Protein AF-A0A853JF25-F1 (afdb_monomer_lite)

Organism: NCBI:txid2752307

pLDDT: mean 80.76, std 16.07, range [39.69, 97.69]

Foldseek 3Di:
DDDPDPDDPVNPDDPQEDEDEDEPVQVVDPVSVLVVQLVVVVVVPHSPDPDDHHYHYDHDWDWDQDPVRDTDGDDPPPDD

Radius of gyration: 18.5 Å; chains: 1; bounding box: 38×52×40 Å

Sequence (80 aa):
MKSTTAMNAASLRSPHAVTVSVPASVANDLGKMNEVTKSILGRLGCEGCHSGFDIRYLIERDFRVNPDLRIEGFSPHVGF

Secondary structure (DSSP, 8-state):
----PPPPGGGGS-TTEEEEEE-HHHHT-HHHHHHHHHHHHHHHT-TT---S-EEEEEE--PEEEPTT--EEE-------

Structure (mmCIF, N/CA/C/O backbone):
data_AF-A0A853JF25-F1
#
_entry.id   AF-A0A853JF25-F1
#
loop_
_atom_site.group_PDB
_atom_site.id
_atom_site.type_symbol
_atom_site.label_atom_id
_atom_site.label_alt_id
_atom_site.label_comp_id
_atom_site.label_asym_id
_atom_site.label_entity_id
_atom_site.label_seq_id
_atom_site.pdbx_PDB_ins_code
_atom_site.Cartn_x
_atom_site.Cartn_y
_atom_site.Cartn_z
_atom_site.occupancy
_atom_site.B_iso_or_equiv
_atom_site.auth_seq_id
_atom_site.auth_comp_id
_atom_site.auth_asym_id
_atom_site.auth_atom_id
_atom_site.pdbx_PDB_model_num
ATOM 1 N N . MET A 1 1 ? -17.462 40.131 9.231 1.00 39.69 1 MET A N 1
ATOM 2 C CA . MET A 1 1 ? -16.912 39.622 7.954 1.00 39.69 1 MET A CA 1
ATOM 3 C C . MET A 1 1 ? -16.057 38.405 8.287 1.00 39.69 1 MET A C 1
ATOM 5 O O . MET A 1 1 ? -15.109 38.555 9.044 1.00 39.69 1 MET A O 1
ATOM 9 N N . LYS A 1 2 ? -16.462 37.192 7.881 1.00 41.91 2 LYS A N 1
ATOM 10 C CA . LYS A 1 2 ? -15.715 35.958 8.190 1.00 41.91 2 LYS A CA 1
ATOM 11 C C . LYS A 1 2 ? -14.525 35.864 7.233 1.00 41.91 2 LYS A C 1
ATOM 13 O O . LYS A 1 2 ? -14.721 35.927 6.026 1.00 41.91 2 LYS A O 1
ATOM 18 N N . SER A 1 3 ? -13.323 35.785 7.796 1.00 47.94 3 SER A N 1
ATOM 19 C CA . SER A 1 3 ? -12.060 35.687 7.065 1.00 47.94 3 SER A CA 1
ATOM 20 C C . SER A 1 3 ? -12.022 34.394 6.250 1.00 47.94 3 SER A C 1
ATOM 22 O O . SER A 1 3 ? -12.043 33.300 6.817 1.00 47.94 3 SER A O 1
ATOM 24 N N . THR A 1 4 ? -11.985 34.520 4.926 1.00 53.44 4 THR A N 1
ATOM 25 C CA . THR A 1 4 ? -11.739 33.414 3.997 1.00 53.44 4 THR A CA 1
ATOM 26 C C . THR A 1 4 ? -10.247 33.097 4.019 1.00 53.44 4 THR A C 1
ATOM 28 O O . THR A 1 4 ? -9.477 33.614 3.215 1.00 53.44 4 THR A O 1
ATOM 31 N N . THR A 1 5 ? -9.816 32.273 4.972 1.00 62.50 5 THR A N 1
ATOM 32 C CA . THR A 1 5 ? -8.467 31.698 4.953 1.00 62.50 5 THR A CA 1
ATOM 33 C C . THR A 1 5 ? -8.444 30.567 3.928 1.00 62.50 5 THR A C 1
ATOM 35 O O . THR A 1 5 ? -9.166 29.582 4.075 1.00 62.50 5 THR A O 1
ATOM 38 N N . ALA A 1 6 ? -7.628 30.707 2.883 1.00 63.06 6 ALA A N 1
ATOM 39 C CA . ALA A 1 6 ? -7.381 29.641 1.920 1.00 63.06 6 ALA A CA 1
ATOM 40 C C . ALA A 1 6 ? -6.825 28.402 2.646 1.00 63.06 6 ALA A C 1
ATOM 42 O O . ALA A 1 6 ? -5.790 28.481 3.312 1.00 63.06 6 ALA A O 1
ATOM 43 N N . MET A 1 7 ? -7.520 27.265 2.541 1.00 58.62 7 MET A N 1
ATOM 44 C CA . MET A 1 7 ? -7.025 25.988 3.056 1.00 58.62 7 MET A CA 1
ATOM 45 C C . MET A 1 7 ? -5.741 25.617 2.310 1.00 58.62 7 MET A C 1
ATOM 47 O O . MET A 1 7 ? -5.736 25.446 1.093 1.00 58.62 7 MET A O 1
ATOM 51 N N . ASN A 1 8 ? -4.636 25.528 3.043 1.00 64.94 8 ASN A N 1
ATOM 52 C CA . ASN A 1 8 ? -3.347 25.125 2.498 1.00 64.94 8 ASN A CA 1
ATOM 53 C C . ASN A 1 8 ? -3.401 23.622 2.154 1.00 64.94 8 ASN A C 1
ATOM 55 O O . ASN A 1 8 ? -3.899 22.840 2.958 1.00 64.94 8 ASN A O 1
ATOM 59 N N . ALA A 1 9 ? -2.894 23.188 0.995 1.00 59.34 9 ALA A N 1
ATOM 60 C CA . ALA A 1 9 ? -3.011 21.799 0.517 1.00 59.34 9 ALA A CA 1
ATOM 61 C C . ALA A 1 9 ? -2.385 20.752 1.468 1.00 59.34 9 ALA A C 1
ATOM 63 O O . ALA A 1 9 ? -2.762 19.580 1.450 1.00 59.34 9 ALA A O 1
ATOM 64 N N . ALA A 1 10 ? -1.473 21.174 2.349 1.00 59.03 10 ALA A N 1
ATOM 65 C CA . ALA A 1 10 ? -0.946 20.348 3.436 1.00 59.03 10 ALA A CA 1
ATOM 66 C C . ALA A 1 10 ? -1.996 20.011 4.522 1.00 59.03 10 ALA A C 1
ATOM 68 O O . ALA A 1 10 ? -1.873 18.989 5.189 1.00 59.03 10 ALA A O 1
ATOM 69 N N . SER A 1 11 ? -3.051 20.822 4.663 1.00 57.12 11 SER A N 1
ATOM 70 C CA . SER A 1 11 ? -4.140 20.667 5.640 1.00 57.12 11 SER A CA 1
ATOM 71 C C . SER A 1 11 ? -5.266 19.723 5.182 1.00 57.12 11 SER A C 1
ATOM 73 O O . SER A 1 11 ? -6.215 19.517 5.935 1.00 57.12 11 SER A O 1
ATOM 75 N N . LEU A 1 12 ? -5.173 19.128 3.985 1.00 63.72 12 LEU A N 1
ATOM 76 C CA . LEU A 1 12 ? -6.152 18.153 3.475 1.00 63.72 12 LEU A CA 1
ATOM 77 C C . LEU A 1 12 ? -5.824 16.697 3.840 1.00 63.72 12 LEU A C 1
ATOM 79 O O . LEU A 1 12 ? -6.596 15.797 3.516 1.00 63.72 12 LEU A O 1
ATOM 83 N N . ARG A 1 13 ? -4.676 16.427 4.471 1.00 67.81 13 ARG A N 1
ATOM 84 C CA . ARG A 1 13 ? -4.338 15.065 4.899 1.00 67.81 13 ARG A CA 1
ATOM 85 C C . ARG A 1 13 ? -5.058 14.762 6.206 1.00 67.81 13 ARG A C 1
ATOM 87 O O . ARG A 1 13 ? -4.911 15.509 7.171 1.00 67.81 13 ARG A O 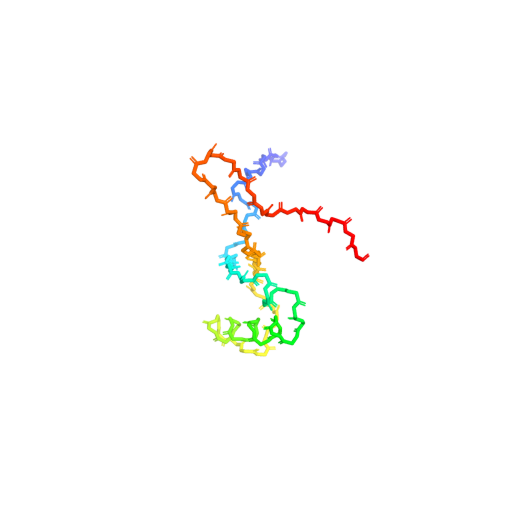1
ATOM 94 N N . SER A 1 14 ? -5.811 13.663 6.233 1.00 77.38 14 SER A N 1
ATOM 95 C CA . SER A 1 14 ? -6.356 13.137 7.483 1.00 77.38 14 SER A CA 1
ATOM 96 C C . SER A 1 14 ? -5.207 12.953 8.486 1.00 77.38 14 SER A C 1
ATOM 98 O O . SER A 1 14 ? -4.188 12.359 8.118 1.00 77.38 14 SER A O 1
ATOM 100 N N . PRO A 1 15 ? -5.336 13.416 9.744 1.00 81.44 15 PRO A N 1
ATOM 101 C CA . PRO A 1 15 ? -4.336 13.142 10.779 1.00 81.44 15 PRO A CA 1
ATOM 102 C C . PRO A 1 15 ? -4.205 11.637 11.072 1.00 81.44 15 PRO A C 1
ATOM 104 O O . PRO A 1 15 ? -3.238 11.212 11.695 1.00 81.44 15 PRO A O 1
ATOM 107 N N . HIS A 1 16 ? -5.154 10.831 10.585 1.00 86.56 16 HIS A N 1
ATOM 108 C CA . HIS A 1 16 ? -5.188 9.375 10.695 1.00 86.56 16 HIS A CA 1
ATOM 109 C C . HIS A 1 16 ? -4.861 8.674 9.366 1.00 86.56 16 HIS A C 1
ATOM 111 O O . HIS A 1 16 ? -5.254 7.526 9.157 1.00 86.56 16 HIS A O 1
ATOM 117 N N . ALA A 1 17 ? -4.195 9.368 8.437 1.00 90.25 17 ALA A N 1
ATOM 118 C CA . ALA A 1 17 ? -3.783 8.780 7.171 1.00 90.25 17 ALA A CA 1
ATOM 119 C C . ALA A 1 17 ? -2.597 7.829 7.363 1.00 90.25 17 ALA A C 1
ATOM 121 O O . ALA A 1 17 ? -1.549 8.221 7.879 1.00 90.25 17 ALA A O 1
ATOM 122 N N . VAL A 1 18 ? -2.735 6.600 6.871 1.00 91.31 18 VAL A N 1
ATOM 123 C CA . VAL A 1 18 ? -1.652 5.614 6.811 1.00 91.31 18 VAL A CA 1
ATOM 124 C C . VAL A 1 18 ? -1.464 5.148 5.378 1.00 91.31 18 VAL A C 1
ATOM 126 O O . VAL A 1 18 ? -2.422 4.953 4.635 1.00 91.31 18 VAL A O 1
ATOM 129 N N . THR A 1 19 ? -0.210 5.003 4.966 1.00 92.50 19 THR A N 1
ATOM 130 C CA . THR A 1 19 ? 0.137 4.538 3.620 1.00 92.50 19 THR A CA 1
ATOM 131 C C . THR A 1 19 ? 0.689 3.130 3.714 1.00 92.50 19 THR A C 1
ATOM 133 O O . THR A 1 19 ? 1.550 2.861 4.550 1.00 92.50 19 THR A O 1
ATOM 136 N N . VAL A 1 20 ? 0.188 2.242 2.862 1.00 92.50 20 VAL A N 1
ATOM 137 C CA . VAL A 1 20 ? 0.544 0.825 2.868 1.00 92.50 20 VAL A CA 1
ATOM 138 C C . VAL A 1 20 ? 0.930 0.421 1.459 1.00 92.50 20 VAL A C 1
ATOM 140 O O . VAL A 1 20 ? 0.093 0.448 0.560 1.00 92.50 20 VAL A O 1
ATOM 143 N N . SER A 1 21 ? 2.188 0.037 1.268 1.00 92.44 21 SER A N 1
ATOM 144 C CA . SER A 1 21 ? 2.620 -0.601 0.026 1.00 92.44 21 SER A CA 1
ATOM 145 C C . SER A 1 21 ? 2.187 -2.062 0.026 1.00 92.44 21 SER A C 1
ATOM 147 O O . SER A 1 21 ? 2.376 -2.765 1.019 1.00 92.44 21 SER A O 1
ATOM 149 N N . VAL A 1 22 ? 1.575 -2.505 -1.069 1.00 92.25 22 VAL A N 1
ATOM 150 C CA . VAL A 1 22 ? 1.109 -3.882 -1.249 1.00 92.25 22 VAL A CA 1
ATOM 151 C C . VAL A 1 22 ? 1.566 -4.423 -2.603 1.00 92.25 22 VAL A C 1
ATOM 153 O O . VAL A 1 22 ? 1.397 -3.736 -3.611 1.00 92.25 22 VAL A O 1
ATOM 156 N N . PRO A 1 23 ? 2.088 -5.658 -2.677 1.00 90.31 23 PRO A N 1
ATOM 157 C CA . PRO A 1 23 ? 2.410 -6.289 -3.952 1.00 90.31 23 PRO A CA 1
ATOM 158 C C . PRO A 1 23 ? 1.191 -6.375 -4.878 1.00 90.31 23 PRO A C 1
ATOM 160 O O . PRO A 1 23 ? 0.071 -6.612 -4.417 1.00 90.31 23 PRO A O 1
ATOM 163 N N . ALA A 1 24 ? 1.392 -6.286 -6.196 1.00 86.44 24 ALA A N 1
ATOM 164 C CA . ALA A 1 24 ? 0.304 -6.435 -7.172 1.00 86.44 24 ALA A CA 1
ATOM 165 C C . ALA A 1 24 ? -0.448 -7.776 -7.040 1.00 86.44 24 ALA A C 1
ATOM 167 O O . ALA A 1 24 ? -1.663 -7.832 -7.216 1.00 86.44 24 ALA A O 1
ATOM 168 N N . SER A 1 25 ? 0.254 -8.850 -6.664 1.00 88.31 25 SER A N 1
ATOM 169 C CA . SER A 1 25 ? -0.322 -10.183 -6.416 1.00 88.31 25 SER A CA 1
ATOM 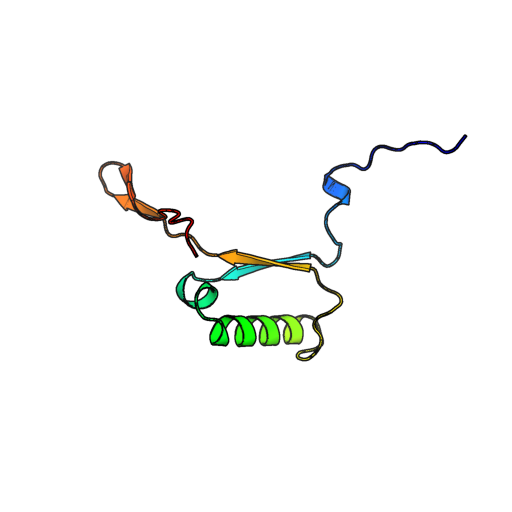170 C C . SER A 1 25 ? -1.225 -10.262 -5.178 1.00 88.31 25 SER A C 1
ATOM 172 O O . SER A 1 25 ? -1.997 -11.214 -5.043 1.00 88.31 25 SER A O 1
ATOM 174 N N . VAL A 1 26 ? -1.103 -9.292 -4.270 1.00 93.25 26 VAL A N 1
ATOM 175 C CA . VAL A 1 26 ? -1.979 -9.101 -3.111 1.00 93.25 26 VAL A CA 1
ATOM 176 C C . VAL A 1 26 ? -3.114 -8.157 -3.494 1.00 93.25 26 VAL A C 1
ATOM 178 O O . VAL A 1 26 ? -4.267 -8.492 -3.270 1.00 93.25 26 VAL A O 1
ATOM 181 N N . ALA A 1 27 ? -2.804 -7.028 -4.140 1.00 91.31 27 ALA A N 1
ATOM 182 C CA . ALA A 1 27 ? -3.783 -6.009 -4.519 1.00 91.31 27 ALA A CA 1
ATOM 183 C C . ALA A 1 27 ? -4.875 -6.503 -5.480 1.00 91.31 27 ALA A C 1
ATOM 185 O O . ALA A 1 27 ? -6.022 -6.077 -5.374 1.00 91.31 27 ALA A O 1
ATOM 186 N N . ASN A 1 28 ? -4.525 -7.411 -6.395 1.00 88.12 28 ASN A N 1
ATOM 187 C CA . ASN A 1 28 ? -5.452 -7.986 -7.373 1.00 88.12 28 ASN A CA 1
ATOM 188 C C . ASN A 1 28 ? -6.214 -9.218 -6.840 1.00 88.12 28 ASN A C 1
ATOM 190 O O . ASN A 1 28 ? -6.866 -9.918 -7.611 1.00 88.12 28 ASN A O 1
ATOM 194 N N . ASP A 1 29 ? -6.125 -9.503 -5.539 1.00 93.81 29 ASP A N 1
ATOM 195 C CA . ASP A 1 29 ? -6.797 -10.618 -4.873 1.00 93.81 29 ASP A CA 1
ATOM 196 C C . ASP A 1 29 ? -7.641 -10.087 -3.705 1.00 93.81 29 ASP A C 1
ATOM 198 O O . ASP A 1 29 ? -7.122 -9.613 -2.692 1.00 93.81 29 ASP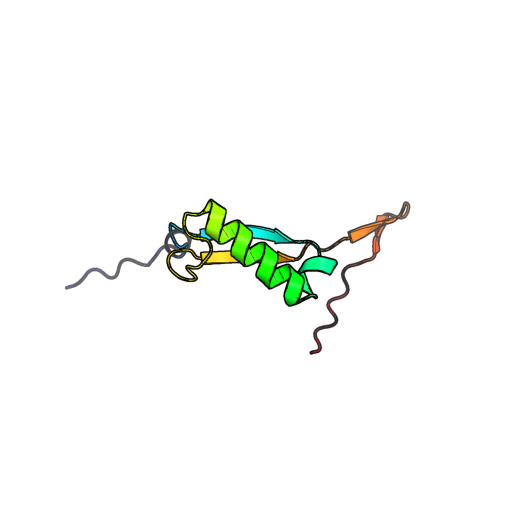 A O 1
ATOM 202 N N . LEU A 1 30 ? -8.968 -10.166 -3.840 1.00 95.81 30 LEU A N 1
ATOM 203 C CA . LEU A 1 30 ? -9.904 -9.641 -2.841 1.00 95.81 30 LEU A CA 1
ATOM 204 C C . LEU A 1 30 ? -9.745 -10.320 -1.472 1.00 95.81 30 LEU A C 1
ATOM 206 O O . LEU A 1 30 ? -9.851 -9.657 -0.440 1.00 95.81 30 LEU A O 1
ATOM 210 N N . GLY A 1 31 ? -9.489 -11.631 -1.453 1.00 97.69 31 GLY A N 1
ATOM 211 C CA . GLY A 1 31 ? -9.325 -12.383 -0.211 1.00 97.69 31 GLY A CA 1
ATOM 212 C C . GLY A 1 31 ? -8.101 -11.899 0.557 1.00 97.69 31 GLY A C 1
ATOM 213 O O . GLY A 1 31 ? -8.195 -11.573 1.742 1.00 97.69 31 GLY A O 1
ATOM 214 N N . LYS A 1 32 ? -6.977 -11.750 -0.148 1.00 97.06 32 LYS A N 1
ATOM 215 C CA . LYS A 1 32 ? -5.737 -11.237 0.445 1.00 97.06 32 LYS A CA 1
ATOM 216 C C . LYS A 1 32 ? -5.861 -9.78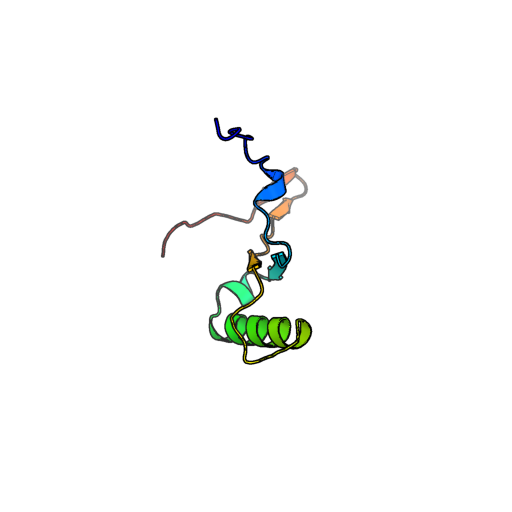0 0.874 1.00 97.06 32 LYS A C 1
ATOM 218 O O . LYS A 1 32 ? -5.381 -9.429 1.949 1.00 97.06 32 LYS A O 1
ATOM 223 N N . MET A 1 33 ? -6.533 -8.931 0.094 1.00 96.44 33 MET A N 1
ATOM 224 C CA . MET A 1 33 ? -6.759 -7.536 0.490 1.00 96.44 33 MET A CA 1
ATOM 225 C C . MET A 1 33 ? -7.623 -7.413 1.746 1.00 96.44 33 MET A C 1
ATOM 227 O O . MET A 1 33 ? -7.343 -6.558 2.591 1.00 96.44 33 MET A O 1
ATOM 231 N N . ASN A 1 34 ? -8.624 -8.279 1.915 1.00 95.38 34 ASN A N 1
ATOM 232 C CA . ASN A 1 34 ? -9.421 -8.322 3.139 1.00 95.38 34 ASN A CA 1
ATOM 233 C C . ASN A 1 34 ? -8.573 -8.741 4.347 1.00 95.38 34 ASN A C 1
ATOM 235 O O . ASN A 1 34 ? -8.643 -8.097 5.393 1.00 95.38 34 ASN A O 1
ATOM 239 N N . GLU A 1 35 ? -7.735 -9.771 4.205 1.00 96.19 35 GLU A N 1
ATOM 240 C CA . GLU A 1 35 ? -6.837 -10.233 5.272 1.00 96.19 35 GLU A CA 1
ATOM 241 C C . GLU A 1 35 ? -5.809 -9.162 5.671 1.00 96.19 35 GLU A C 1
ATOM 243 O O . GLU A 1 35 ? -5.608 -8.886 6.859 1.00 96.19 35 GLU A O 1
ATOM 248 N N . VAL A 1 36 ? -5.203 -8.501 4.681 1.00 96.00 36 VAL A N 1
ATOM 249 C CA . VAL A 1 36 ? -4.275 -7.382 4.888 1.00 96.00 36 VAL A CA 1
ATOM 250 C C . VAL A 1 36 ? -4.970 -6.225 5.600 1.00 96.00 36 VAL A C 1
ATOM 252 O O . VAL A 1 36 ? -4.459 -5.738 6.609 1.00 96.00 36 VAL A O 1
ATOM 255 N N . THR A 1 37 ? -6.158 -5.826 5.138 1.00 94.81 37 THR A N 1
ATOM 256 C CA . THR A 1 37 ? -6.932 -4.734 5.750 1.00 94.81 37 THR A CA 1
ATOM 257 C C . THR A 1 37 ? -7.274 -5.044 7.201 1.00 94.81 37 THR A C 1
ATOM 259 O O . THR A 1 37 ? -7.007 -4.226 8.080 1.00 94.81 37 THR A O 1
ATOM 262 N N . LYS A 1 38 ? -7.765 -6.256 7.474 1.00 95.06 38 LYS A N 1
ATOM 263 C CA . LYS A 1 38 ? -8.076 -6.742 8.822 1.00 95.06 38 LYS A CA 1
ATOM 264 C C . LYS A 1 38 ? -6.849 -6.683 9.739 1.00 95.06 38 LYS A C 1
ATOM 266 O O . LYS A 1 38 ? -6.905 -6.123 10.832 1.00 95.06 38 LYS A O 1
ATOM 271 N N . SER A 1 39 ? -5.708 -7.167 9.252 1.00 95.31 39 SER A N 1
ATOM 272 C CA . SER A 1 39 ? -4.443 -7.171 9.996 1.00 95.31 39 SER A CA 1
ATOM 273 C C . SER A 1 39 ? -3.933 -5.760 10.304 1.00 95.31 39 SER A C 1
ATOM 275 O O . SER A 1 39 ? -3.443 -5.500 11.404 1.00 95.31 39 SER A O 1
ATOM 277 N N . ILE A 1 40 ? -4.054 -4.828 9.354 1.00 95.00 40 ILE A N 1
ATOM 278 C CA . ILE A 1 40 ? -3.683 -3.418 9.546 1.00 95.00 40 ILE A CA 1
ATOM 279 C C . ILE A 1 40 ? -4.589 -2.769 10.587 1.00 95.00 40 ILE A C 1
ATOM 281 O O . ILE A 1 40 ? -4.090 -2.141 11.515 1.00 95.00 40 ILE A O 1
ATOM 285 N N . LEU A 1 41 ? -5.901 -2.965 10.487 1.00 94.38 41 LEU A N 1
ATOM 286 C CA . LEU A 1 41 ? -6.863 -2.433 11.451 1.00 94.38 41 LEU A CA 1
ATOM 287 C C . LEU A 1 41 ? -6.628 -2.989 12.863 1.00 94.38 41 LEU A C 1
ATOM 289 O O . LEU A 1 41 ? -6.693 -2.239 13.836 1.00 94.38 41 LEU A O 1
ATOM 293 N N . GLY A 1 42 ? -6.237 -4.262 12.981 1.00 93.44 42 GLY A N 1
ATOM 294 C CA . GLY A 1 42 ? -5.792 -4.857 14.244 1.00 93.44 42 GLY A CA 1
ATOM 295 C C . GLY A 1 42 ? -4.588 -4.130 14.850 1.00 93.44 42 GLY A C 1
ATOM 296 O O . GLY A 1 42 ? -4.587 -3.825 16.040 1.00 93.44 42 GLY A O 1
ATOM 297 N N . ARG A 1 43 ? -3.598 -3.755 14.027 1.00 93.38 43 ARG A N 1
ATOM 298 C CA . ARG A 1 43 ? -2.444 -2.944 14.470 1.00 93.38 43 ARG A CA 1
ATOM 299 C C . ARG A 1 43 ? -2.826 -1.509 14.834 1.00 93.38 43 ARG A C 1
ATOM 301 O O . ARG A 1 43 ? -2.170 -0.907 15.677 1.00 93.38 43 ARG A O 1
ATOM 308 N N . LEU A 1 44 ? -3.866 -0.970 14.203 1.00 92.50 44 LEU A N 1
ATOM 309 C CA . LEU A 1 44 ? -4.400 0.365 14.476 1.00 92.50 44 LEU A CA 1
ATOM 310 C C . LEU A 1 44 ? -5.377 0.390 15.667 1.00 92.50 44 LEU A C 1
ATOM 312 O O . LEU A 1 44 ? -5.776 1.468 16.102 1.00 92.50 44 LEU A O 1
ATOM 316 N N . GLY A 1 45 ? -5.717 -0.777 16.226 1.00 90.94 45 GLY A N 1
ATOM 317 C CA . GLY A 1 45 ? -6.387 -0.928 17.519 1.00 90.94 45 GLY A CA 1
ATOM 318 C C . GLY A 1 45 ? -7.645 -1.798 17.515 1.00 90.94 45 GLY A C 1
ATOM 319 O O . GLY A 1 45 ? -8.058 -2.251 18.579 1.00 90.94 45 GLY A O 1
ATOM 320 N N . CYS A 1 46 ? -8.262 -2.060 16.361 1.00 89.25 46 CYS A N 1
ATOM 321 C CA . CYS A 1 46 ? -9.475 -2.876 16.285 1.00 89.25 46 CYS A CA 1
ATOM 322 C C . CYS A 1 46 ? -9.581 -3.601 14.943 1.00 89.25 46 CYS A C 1
ATOM 324 O O . CYS A 1 46 ? -9.868 -3.000 13.915 1.00 89.25 46 CYS A O 1
ATOM 326 N N . GLU A 1 47 ? -9.433 -4.921 14.973 1.00 90.19 47 GLU A N 1
ATOM 327 C CA . GLU A 1 47 ? -9.436 -5.782 13.787 1.00 90.19 47 GLU A CA 1
ATOM 328 C C . GLU A 1 47 ? -10.783 -5.807 13.031 1.00 90.19 47 GLU A C 1
ATOM 330 O O . GLU A 1 47 ? -10.818 -6.031 11.824 1.00 90.19 47 GLU A O 1
ATOM 335 N N . GLY A 1 48 ? -11.898 -5.560 13.729 1.00 88.69 48 GLY A N 1
ATOM 336 C CA . GLY A 1 48 ? -13.249 -5.536 13.153 1.00 88.69 48 GLY A CA 1
ATOM 337 C C . GLY A 1 48 ? -13.782 -4.141 12.807 1.00 88.69 48 GLY A C 1
ATOM 338 O O . GLY A 1 48 ? -14.933 -4.022 12.391 1.00 88.69 48 GLY A O 1
ATOM 339 N N . CYS A 1 49 ? -12.995 -3.083 13.010 1.00 86.12 49 CYS A N 1
ATOM 340 C CA . CYS A 1 49 ? -13.449 -1.705 12.836 1.00 86.12 49 CYS A CA 1
ATOM 341 C C . CYS A 1 49 ? -12.978 -1.154 11.493 1.00 86.12 49 CYS A C 1
ATOM 343 O O . CYS A 1 49 ? -11.786 -1.140 11.236 1.00 86.12 49 CYS A O 1
ATOM 345 N N . HIS A 1 50 ? -13.884 -0.634 10.664 1.00 80.12 50 HIS A N 1
ATOM 346 C CA . HIS A 1 50 ? -13.527 -0.064 9.354 1.00 80.12 50 HIS A CA 1
ATOM 347 C C . HIS A 1 50 ? -13.508 1.477 9.324 1.00 80.12 50 HIS A C 1
ATOM 349 O O . HIS A 1 50 ? -13.321 2.079 8.266 1.00 80.12 50 HIS A O 1
ATOM 355 N N . SER A 1 51 ? -13.724 2.121 10.473 1.00 71.50 51 SER A N 1
ATOM 356 C CA . SER A 1 51 ? -13.801 3.573 10.652 1.00 71.50 51 SER A CA 1
ATOM 357 C C . SER A 1 51 ? -12.634 4.102 11.495 1.00 71.50 51 SER A C 1
ATOM 359 O O . SER A 1 51 ? -12.063 3.382 12.308 1.00 71.50 51 SER A O 1
ATOM 361 N N . GLY A 1 52 ? -12.279 5.378 11.305 1.00 82.94 52 GLY A N 1
ATOM 362 C CA . GLY A 1 52 ? -11.280 6.084 12.125 1.00 82.94 52 GLY A CA 1
ATOM 363 C C . GLY A 1 52 ? -9.903 6.277 11.482 1.00 82.94 52 GLY A C 1
ATOM 364 O O . GLY A 1 52 ? -9.134 7.099 11.970 1.00 82.94 52 GLY A O 1
ATOM 365 N N . PHE A 1 53 ? -9.614 5.604 10.364 1.00 89.69 53 PHE A N 1
ATOM 366 C CA . PHE A 1 53 ? -8.351 5.741 9.631 1.00 89.69 53 PHE A CA 1
ATOM 367 C C . PHE A 1 53 ? -8.582 5.915 8.129 1.00 89.69 53 PHE A C 1
ATOM 369 O O . PHE A 1 53 ?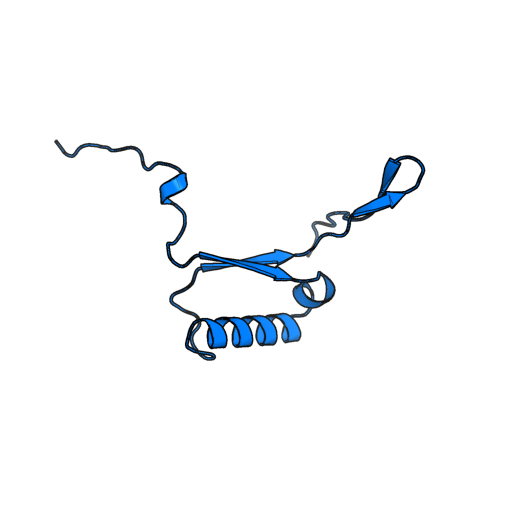 -9.507 5.341 7.559 1.00 89.69 53 PHE A O 1
ATOM 376 N N . ASP A 1 54 ? -7.713 6.699 7.492 1.00 90.06 54 ASP A N 1
ATOM 377 C CA . ASP A 1 54 ? -7.629 6.833 6.034 1.00 90.06 54 ASP A CA 1
ATOM 378 C C . ASP A 1 54 ? -6.484 5.934 5.542 1.00 90.06 54 ASP A C 1
ATOM 380 O O . ASP A 1 54 ? -5.311 6.313 5.600 1.00 90.06 54 ASP A O 1
ATOM 384 N N . ILE A 1 55 ? -6.808 4.698 5.147 1.00 91.50 55 ILE A N 1
ATOM 385 C CA . ILE A 1 55 ? -5.818 3.710 4.698 1.00 91.50 55 ILE A CA 1
ATOM 386 C C . ILE A 1 55 ? -5.628 3.831 3.188 1.00 91.50 55 ILE A C 1
ATOM 388 O O . ILE A 1 55 ? -6.536 3.570 2.399 1.00 91.50 55 ILE A O 1
ATOM 392 N N . ARG A 1 56 ? -4.409 4.180 2.779 1.00 91.69 56 ARG A N 1
ATOM 393 C CA . ARG A 1 56 ? -4.040 4.407 1.383 1.00 91.69 56 ARG A CA 1
ATOM 394 C C . ARG A 1 56 ? -3.147 3.282 0.884 1.00 91.69 56 ARG A C 1
ATOM 396 O O . ARG A 1 56 ? -1.949 3.264 1.168 1.00 91.69 56 ARG A O 1
ATOM 403 N N . TYR A 1 57 ? -3.731 2.366 0.119 1.00 92.44 57 TYR A N 1
ATOM 404 C CA . TYR A 1 57 ? -2.986 1.288 -0.522 1.00 92.44 57 TYR A CA 1
ATOM 405 C C . TYR A 1 57 ? -2.251 1.786 -1.765 1.00 92.44 57 TYR A C 1
ATOM 407 O O . TYR A 1 57 ? -2.854 2.300 -2.707 1.00 92.44 57 TYR A O 1
ATOM 415 N N . LEU A 1 58 ? -0.933 1.619 -1.757 1.00 89.69 58 LEU A N 1
ATOM 416 C CA . LEU A 1 58 ? -0.064 1.813 -2.904 1.00 89.69 58 LEU A CA 1
ATOM 417 C C . LEU A 1 58 ? 0.275 0.440 -3.468 1.00 89.69 58 LEU A C 1
ATOM 419 O O . LEU A 1 58 ? 0.982 -0.341 -2.840 1.00 89.69 58 LEU A O 1
ATOM 423 N N . ILE A 1 59 ? -0.241 0.142 -4.654 1.00 88.56 59 ILE A N 1
ATOM 424 C CA . ILE A 1 59 ? 0.097 -1.101 -5.343 1.00 88.56 59 ILE A CA 1
ATOM 425 C C . ILE A 1 59 ? 1.526 -0.967 -5.856 1.00 88.56 59 ILE A C 1
ATOM 427 O O . ILE A 1 59 ? 1.815 -0.055 -6.636 1.00 88.56 59 ILE A O 1
ATOM 431 N N . GLU A 1 60 ? 2.409 -1.851 -5.404 1.00 80.50 60 GLU A N 1
ATOM 432 C CA . GLU A 1 60 ? 3.786 -1.919 -5.869 1.00 80.50 60 GLU A CA 1
ATOM 433 C C . GLU A 1 60 ? 3.795 -2.168 -7.375 1.00 80.50 60 GLU A C 1
ATOM 435 O O . GLU A 1 60 ? 3.102 -3.042 -7.906 1.00 80.50 60 GLU A O 1
ATOM 440 N N . ARG A 1 61 ? 4.563 -1.330 -8.068 1.00 76.50 61 ARG A N 1
ATOM 441 C CA . ARG A 1 61 ? 4.756 -1.393 -9.508 1.00 76.50 61 ARG A CA 1
ATOM 442 C C . ARG A 1 61 ? 6.214 -1.705 -9.748 1.00 76.50 61 ARG A C 1
ATOM 444 O O . ARG A 1 61 ? 7.075 -0.871 -9.473 1.00 76.50 61 ARG A O 1
ATOM 451 N N . ASP A 1 62 ? 6.465 -2.885 -10.284 1.00 74.44 62 ASP A N 1
ATOM 452 C CA . ASP A 1 62 ? 7.814 -3.274 -10.648 1.00 74.44 62 ASP A CA 1
ATOM 453 C C . ASP A 1 62 ? 8.170 -2.672 -12.009 1.00 74.44 62 ASP A C 1
ATOM 455 O O . ASP A 1 62 ? 7.507 -2.919 -13.025 1.00 74.44 62 ASP A O 1
ATOM 459 N N . PHE A 1 63 ? 9.245 -1.890 -12.019 1.00 79.31 63 PHE A N 1
ATOM 460 C CA . PHE A 1 63 ? 9.974 -1.537 -13.228 1.00 79.31 63 PHE A CA 1
ATOM 461 C C . PHE A 1 63 ? 11.194 -2.449 -13.320 1.00 79.31 63 PHE A C 1
ATOM 463 O O . PHE A 1 63 ? 11.992 -2.535 -12.387 1.00 79.31 63 PHE A O 1
ATOM 470 N N . ARG A 1 64 ? 11.356 -3.134 -14.448 1.00 79.25 64 ARG A N 1
ATOM 471 C CA . ARG A 1 64 ? 12.585 -3.850 -14.781 1.00 79.25 64 ARG A CA 1
ATOM 472 C C . ARG A 1 64 ? 13.456 -2.916 -15.603 1.00 79.25 64 ARG A C 1
ATOM 474 O O . ARG A 1 64 ? 13.015 -2.398 -16.620 1.00 79.25 64 ARG A O 1
ATOM 481 N N . VAL A 1 65 ? 14.686 -2.701 -15.161 1.00 87.25 65 VAL A N 1
ATOM 482 C CA . VAL A 1 65 ? 15.683 -1.944 -15.923 1.00 87.25 65 VAL A CA 1
ATOM 483 C C . VAL A 1 65 ? 16.646 -2.949 -16.531 1.00 87.25 65 VAL A C 1
ATOM 485 O O . VAL A 1 65 ? 17.223 -3.761 -15.806 1.00 87.25 65 VAL A O 1
ATOM 488 N N . ASN A 1 66 ? 16.793 -2.928 -17.852 1.00 88.69 66 ASN A N 1
ATOM 489 C CA . ASN A 1 66 ? 17.746 -3.792 -18.542 1.00 88.69 66 ASN A CA 1
ATOM 490 C C . ASN A 1 66 ? 19.123 -3.099 -18.705 1.00 88.69 66 ASN A C 1
ATOM 492 O O . ASN A 1 66 ? 19.234 -1.895 -18.459 1.00 88.69 66 ASN A O 1
ATOM 496 N N . PRO A 1 67 ? 20.190 -3.825 -19.101 1.00 94.75 67 PRO A N 1
ATOM 497 C CA . PRO A 1 67 ? 21.530 -3.244 -19.268 1.00 94.75 67 PRO A CA 1
ATOM 498 C C . PRO A 1 67 ? 21.621 -2.110 -20.301 1.00 94.75 67 PRO A C 1
ATOM 500 O O . PRO A 1 67 ? 22.519 -1.279 -20.206 1.00 94.75 67 PRO A O 1
ATOM 503 N N . ASP A 1 68 ? 20.670 -2.036 -21.236 1.00 95.50 68 ASP A N 1
ATOM 504 C CA . ASP A 1 68 ? 20.562 -0.964 -22.235 1.00 95.50 68 ASP A CA 1
ATOM 505 C C . ASP A 1 68 ? 19.831 0.281 -21.694 1.00 95.50 68 ASP A C 1
ATOM 507 O O . ASP A 1 68 ? 19.460 1.171 -22.461 1.00 95.50 68 ASP A O 1
ATOM 511 N N . LEU A 1 69 ? 19.571 0.337 -20.381 1.00 91.00 69 LEU A N 1
ATOM 512 C CA . LEU A 1 69 ? 18.794 1.381 -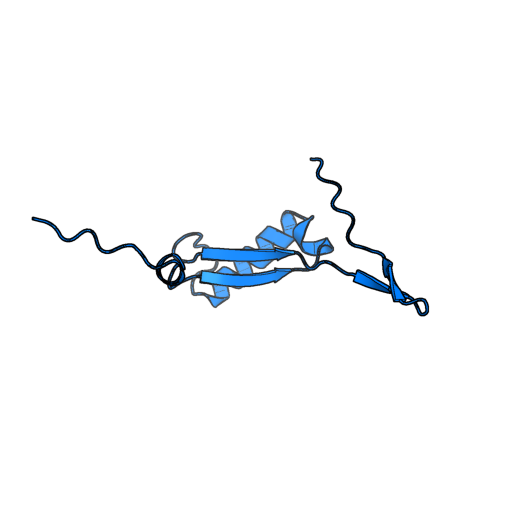19.705 1.00 91.00 69 LEU A CA 1
ATOM 513 C C . LEU A 1 69 ? 17.346 1.501 -20.199 1.00 91.00 69 LEU A C 1
ATOM 515 O O . LEU A 1 69 ? 16.688 2.516 -19.950 1.00 91.00 69 LEU A O 1
ATOM 519 N N . ARG A 1 70 ? 16.807 0.477 -20.873 1.00 90.44 70 ARG A N 1
ATOM 520 C CA . ARG A 1 70 ? 15.376 0.452 -21.181 1.00 90.44 70 ARG A CA 1
ATOM 521 C C . ARG A 1 70 ? 14.606 0.040 -19.937 1.00 90.44 70 ARG A C 1
ATOM 523 O O . ARG A 1 70 ? 14.983 -0.890 -19.220 1.00 90.44 70 ARG A O 1
ATOM 530 N N . ILE A 1 71 ? 13.513 0.757 -19.711 1.00 87.31 71 ILE A N 1
ATOM 531 C CA . ILE A 1 71 ? 12.565 0.491 -18.640 1.00 87.31 71 ILE A CA 1
ATOM 532 C C . ILE A 1 71 ? 11.456 -0.378 -19.223 1.00 87.31 71 ILE A C 1
ATOM 534 O O . ILE A 1 71 ? 10.742 0.026 -20.138 1.00 87.31 71 ILE A O 1
ATOM 538 N N . GLU A 1 72 ? 11.336 -1.577 -18.681 1.00 80.38 72 GLU A N 1
ATOM 539 C CA . GLU A 1 72 ? 10.295 -2.553 -18.960 1.00 80.38 72 GLU A CA 1
ATOM 540 C C . GLU A 1 72 ? 9.428 -2.728 -17.706 1.00 80.38 72 GLU A C 1
ATOM 542 O O . GLU A 1 72 ? 9.805 -2.340 -16.599 1.00 80.38 72 GLU A O 1
ATOM 547 N N . GLY A 1 73 ? 8.251 -3.328 -17.845 1.00 72.75 73 GLY A N 1
ATOM 548 C CA . GLY A 1 73 ? 7.295 -3.418 -16.741 1.00 72.75 73 GLY A CA 1
ATOM 549 C C . GLY A 1 73 ? 6.302 -2.259 -16.739 1.00 72.75 73 GLY A C 1
ATOM 550 O O . GLY A 1 73 ? 6.028 -1.688 -17.788 1.00 72.75 73 GLY A O 1
ATOM 551 N N . PHE A 1 74 ? 5.684 -2.020 -15.579 1.00 65.56 74 PHE A N 1
ATOM 552 C CA . PHE A 1 74 ? 4.324 -1.484 -15.417 1.00 65.56 74 PHE A CA 1
ATOM 553 C C . PHE A 1 74 ? 3.654 -0.885 -16.678 1.00 65.56 74 PHE A C 1
ATOM 555 O O . PHE A 1 74 ? 3.778 0.303 -16.973 1.00 65.56 74 PHE A O 1
ATOM 562 N N . SER A 1 75 ? 2.869 -1.714 -17.377 1.00 59.31 75 SER A N 1
ATOM 563 C CA . SER A 1 75 ? 1.919 -1.268 -18.400 1.00 59.31 75 SER A CA 1
ATOM 564 C C . SER A 1 75 ? 0.549 -1.074 -17.739 1.00 59.31 75 SER A C 1
ATOM 566 O O . SER A 1 75 ? -0.037 -2.062 -17.282 1.00 59.31 75 SER A O 1
ATOM 568 N N . PRO A 1 76 ? 0.019 0.160 -17.632 1.00 57.09 76 PRO A N 1
ATOM 569 C CA . PRO A 1 76 ? -1.336 0.383 -17.156 1.00 57.09 76 PRO A CA 1
ATOM 570 C C . PRO A 1 76 ? -2.310 -0.095 -18.234 1.00 57.09 76 PRO A C 1
ATOM 572 O O . PRO A 1 76 ? -2.777 0.692 -19.054 1.00 57.09 76 PRO A O 1
ATOM 575 N N . HIS A 1 77 ? -2.652 -1.381 -18.238 1.00 54.19 77 HIS A N 1
ATOM 576 C CA . HIS A 1 77 ? -3.907 -1.797 -18.850 1.00 54.19 77 HIS A CA 1
ATOM 577 C C . HIS A 1 77 ? -5.031 -1.269 -17.956 1.00 54.19 77 HIS A C 1
ATOM 579 O O . HIS A 1 77 ? -5.480 -1.918 -17.018 1.00 54.19 77 HIS A O 1
ATOM 585 N N . VAL A 1 78 ? -5.417 -0.017 -18.203 1.00 51.62 78 VAL A N 1
ATOM 586 C CA . VAL A 1 78 ? -6.653 0.574 -17.698 1.00 51.62 78 VAL A CA 1
ATOM 587 C C . VAL A 1 78 ? -7.816 -0.101 -18.418 1.00 51.62 78 VAL A C 1
ATOM 589 O O . VAL A 1 78 ? -8.243 0.321 -19.486 1.00 51.62 78 VAL A O 1
ATOM 592 N N . GLY A 1 79 ? -8.286 -1.198 -17.842 1.00 43.94 79 GLY A N 1
ATOM 593 C CA . GLY A 1 79 ? -9.487 -1.904 -18.257 1.00 43.94 79 GLY A CA 1
ATOM 594 C C . GLY A 1 79 ? -9.909 -2.822 -17.123 1.00 43.94 79 GLY A C 1
ATOM 595 O O . GLY A 1 79 ? -9.131 -3.688 -16.727 1.00 43.94 79 GLY A O 1
ATOM 596 N N . PHE A 1 80 ? -11.090 -2.559 -16.566 1.00 42.19 80 PHE A N 1
ATOM 597 C CA . PHE A 1 80 ? -11.836 -3.558 -15.806 1.00 42.19 80 PHE A CA 1
ATOM 598 C C . PHE A 1 80 ? -12.270 -4.686 -16.743 1.00 42.19 80 PHE A C 1
ATOM 600 O O . PHE A 1 80 ? -12.562 -4.371 -17.922 1.00 42.19 80 PHE A O 1
#